Protein AF-A0A7V2ADG5-F1 (afdb_monomer)

pLDDT: mean 90.93, std 15.46, range [40.22, 98.81]

Structure (mmCIF, N/CA/C/O backbone):
data_AF-A0A7V2ADG5-F1
#
_entry.id   AF-A0A7V2ADG5-F1
#
loop_
_atom_site.group_PDB
_atom_site.id
_atom_site.type_symbol
_atom_site.label_atom_id
_atom_site.label_alt_id
_atom_site.label_comp_id
_atom_site.label_asym_id
_atom_site.label_entity_id
_atom_site.label_seq_id
_atom_site.pdbx_PDB_ins_code
_atom_site.Cartn_x
_atom_site.Cartn_y
_atom_site.Cartn_z
_atom_site.occupancy
_atom_site.B_iso_or_equiv
_atom_site.auth_seq_id
_atom_site.auth_comp_id
_atom_site.auth_asym_id
_atom_site.auth_atom_id
_atom_site.pdbx_PDB_model_num
ATOM 1 N N . MET A 1 1 ? 3.105 -51.082 -7.465 1.00 40.28 1 MET A N 1
ATOM 2 C CA . MET A 1 1 ? 2.952 -50.748 -6.035 1.00 40.28 1 MET A CA 1
ATOM 3 C C . MET A 1 1 ? 3.926 -49.616 -5.752 1.00 40.28 1 MET A C 1
ATOM 5 O O . MET A 1 1 ? 5.031 -49.842 -5.287 1.00 40.28 1 MET A O 1
ATOM 9 N N . THR A 1 2 ? 3.572 -48.425 -6.222 1.00 40.22 2 THR A N 1
ATOM 10 C CA . THR A 1 2 ? 4.350 -47.193 -6.069 1.00 40.22 2 THR A CA 1
ATOM 11 C C . THR A 1 2 ? 3.658 -46.391 -4.987 1.00 40.22 2 THR A C 1
ATOM 13 O O . THR A 1 2 ? 2.487 -46.053 -5.139 1.00 40.22 2 THR A O 1
ATOM 1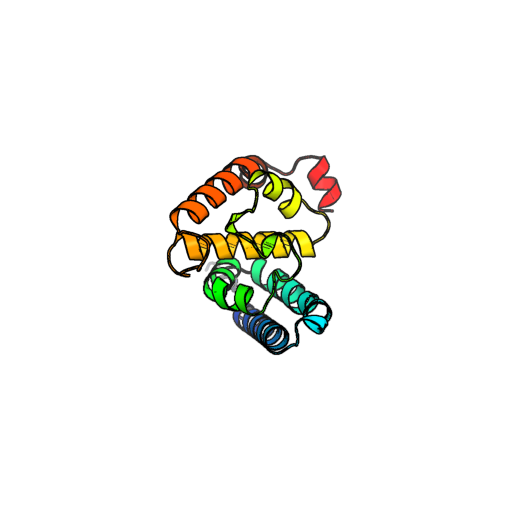6 N N . SER A 1 3 ? 4.355 -46.209 -3.871 1.00 41.81 3 SER A N 1
ATOM 17 C CA . SER A 1 3 ? 3.872 -45.497 -2.699 1.00 41.81 3 SER A CA 1
ATOM 18 C C . SER A 1 3 ? 3.475 -44.069 -3.058 1.00 41.81 3 SER A C 1
ATOM 20 O O . SER A 1 3 ? 4.309 -43.291 -3.515 1.00 41.81 3 SER A O 1
ATOM 22 N N . GLU A 1 4 ? 2.211 -43.740 -2.811 1.00 45.31 4 GLU A N 1
ATOM 23 C CA . GLU A 1 4 ? 1.749 -42.371 -2.613 1.00 45.31 4 GLU A CA 1
ATOM 24 C C . GLU A 1 4 ? 2.429 -41.849 -1.341 1.00 45.31 4 GLU A C 1
ATOM 26 O O . GLU A 1 4 ? 2.137 -42.290 -0.227 1.00 45.31 4 GLU A O 1
ATOM 31 N N . ALA A 1 5 ? 3.422 -40.977 -1.512 1.00 45.72 5 ALA A N 1
ATOM 32 C CA . ALA A 1 5 ? 3.971 -40.197 -0.416 1.00 45.72 5 ALA A CA 1
ATOM 33 C C . ALA A 1 5 ? 2.960 -39.088 -0.111 1.00 45.72 5 ALA A C 1
ATOM 35 O O . ALA A 1 5 ? 2.640 -38.285 -0.982 1.00 45.72 5 ALA A O 1
ATOM 36 N N . GLY A 1 6 ? 2.412 -39.118 1.102 1.00 41.88 6 GLY A N 1
ATOM 37 C CA . GLY A 1 6 ? 1.307 -38.267 1.511 1.00 41.88 6 GLY A CA 1
ATOM 38 C C . GLY A 1 6 ? 1.671 -36.786 1.547 1.00 41.88 6 GLY A C 1
ATOM 39 O O . GLY A 1 6 ? 2.621 -36.380 2.217 1.00 41.88 6 GLY A O 1
ATOM 40 N N . GLU A 1 7 ? 0.844 -35.987 0.885 1.00 41.53 7 GLU A N 1
ATOM 41 C CA . GLU A 1 7 ? 0.681 -34.570 1.180 1.00 41.53 7 GLU A CA 1
ATOM 42 C C . GLU A 1 7 ? 0.036 -34.433 2.563 1.00 41.53 7 GLU A C 1
ATOM 44 O O . GLU A 1 7 ? -1.075 -34.903 2.819 1.00 41.53 7 GLU A O 1
ATOM 49 N N . GLN A 1 8 ? 0.784 -33.851 3.498 1.00 48.00 8 GLN A N 1
ATOM 50 C CA . GLN A 1 8 ? 0.283 -33.548 4.832 1.00 48.00 8 GLN A CA 1
ATOM 51 C C . GLN A 1 8 ? -0.703 -32.370 4.760 1.00 48.00 8 GLN A C 1
ATOM 53 O O . GLN A 1 8 ? -0.396 -31.377 4.102 1.00 48.00 8 GLN A O 1
ATOM 58 N N . PRO A 1 9 ? -1.847 -32.411 5.469 1.00 42.72 9 PRO A N 1
ATOM 59 C CA . PRO A 1 9 ? -2.792 -31.305 5.506 1.00 42.72 9 PRO A CA 1
ATOM 60 C C . PRO A 1 9 ? -2.287 -30.242 6.492 1.00 42.72 9 PRO A C 1
ATOM 62 O O . PRO A 1 9 ? -2.735 -30.163 7.636 1.00 42.72 9 PRO A O 1
ATOM 65 N N . GLY A 1 10 ? -1.317 -29.434 6.067 1.00 47.56 10 GLY A N 1
ATOM 66 C CA . GLY A 1 10 ? -1.082 -28.128 6.675 1.00 47.56 10 GLY A CA 1
ATOM 67 C C . GLY A 1 10 ? -2.236 -27.225 6.258 1.00 47.56 10 GLY A C 1
ATOM 68 O O . GLY A 1 10 ? -2.282 -26.805 5.108 1.00 47.56 10 GLY A O 1
ATOM 69 N N . GLY A 1 11 ? -3.217 -27.021 7.143 1.00 60.66 11 GLY A N 1
ATOM 70 C CA . GLY A 1 11 ? -4.396 -26.205 6.845 1.00 60.66 11 GLY A CA 1
ATOM 71 C C . GLY A 1 11 ? -3.995 -24.818 6.347 1.00 60.66 11 GLY A C 1
ATOM 72 O O . GLY A 1 11 ? -3.059 -24.228 6.883 1.00 60.66 11 GLY A O 1
ATOM 73 N N . ASP A 1 12 ? -4.688 -24.336 5.317 1.00 82.62 12 ASP A N 1
ATOM 74 C CA . ASP A 1 12 ? -4.490 -23.005 4.746 1.00 82.62 12 ASP A CA 1
ATOM 75 C C . ASP A 1 12 ? -4.483 -21.953 5.870 1.00 82.62 12 ASP A C 1
ATOM 77 O O . ASP A 1 12 ? -5.490 -21.759 6.553 1.00 82.62 12 ASP A O 1
ATOM 81 N N . ILE A 1 13 ? -3.320 -21.339 6.122 1.00 94.94 13 ILE A N 1
ATOM 82 C CA . ILE A 1 13 ? -3.129 -20.360 7.205 1.00 94.94 13 ILE A CA 1
ATOM 83 C C . ILE A 1 13 ? -3.548 -18.950 6.786 1.00 94.94 13 ILE A C 1
ATOM 85 O O . ILE A 1 13 ? -3.649 -18.059 7.634 1.00 94.94 13 ILE A O 1
ATOM 89 N N . LEU A 1 14 ? -3.767 -18.726 5.486 1.00 96.19 14 LEU A N 1
ATOM 90 C CA . LEU A 1 14 ? -4.113 -17.420 4.947 1.00 96.19 14 LEU A CA 1
ATOM 91 C C . LEU A 1 14 ? -5.412 -16.860 5.557 1.00 96.19 14 LEU A C 1
ATOM 93 O O . LEU A 1 14 ? -5.384 -15.694 5.950 1.00 96.19 14 LEU A O 1
ATOM 97 N N . PRO A 1 15 ? -6.511 -17.626 5.730 1.00 97.69 15 PRO A N 1
ATOM 98 C CA . PRO A 1 15 ? -7.729 -17.130 6.372 1.00 97.69 15 PRO A CA 1
ATOM 99 C C . PRO A 1 15 ? -7.489 -16.547 7.772 1.00 97.69 15 PRO A C 1
ATOM 101 O O . PRO A 1 15 ? -7.952 -15.447 8.071 1.00 97.69 15 PRO A O 1
ATOM 104 N N . ASP A 1 16 ? -6.703 -17.230 8.607 1.00 97.75 16 ASP A N 1
ATOM 105 C CA . ASP A 1 16 ? -6.382 -16.766 9.962 1.00 97.75 16 ASP A CA 1
ATOM 106 C C . ASP A 1 16 ? -5.499 -15.508 9.947 1.00 97.75 16 ASP A C 1
ATOM 108 O O . ASP A 1 16 ? -5.645 -14.615 10.789 1.00 97.75 16 ASP A O 1
ATOM 112 N N . LEU A 1 17 ? -4.561 -15.420 8.999 1.00 98.38 17 LEU A N 1
ATOM 113 C CA . LEU A 1 17 ? -3.728 -14.231 8.813 1.00 98.38 17 LEU A CA 1
ATOM 114 C C . LEU A 1 17 ? -4.550 -13.038 8.318 1.00 98.38 17 LEU A C 1
ATOM 116 O O . LEU A 1 17 ? -4.359 -11.931 8.826 1.00 98.38 17 LEU A O 1
ATOM 120 N N . LEU A 1 18 ? -5.485 -13.266 7.393 1.00 98.62 18 LEU A N 1
ATOM 121 C CA . LEU A 1 18 ? -6.402 -12.244 6.893 1.00 98.62 18 LEU A CA 1
ATOM 122 C C . LEU A 1 18 ? -7.321 -11.732 7.995 1.00 98.62 18 LEU A C 1
ATOM 124 O O . LEU A 1 18 ? -7.451 -10.522 8.134 1.00 98.62 18 LEU A O 1
ATOM 128 N N . GLN A 1 19 ? -7.862 -12.609 8.845 1.00 98.50 19 GLN A N 1
ATOM 129 C CA . GLN A 1 19 ? -8.670 -12.167 9.982 1.00 98.50 19 GLN A CA 1
ATOM 130 C C . GLN A 1 19 ? -7.877 -11.228 10.903 1.00 98.50 19 GLN A C 1
ATOM 132 O O . GLN A 1 19 ? -8.368 -10.179 11.309 1.00 98.50 19 GLN A O 1
ATOM 137 N N . ARG A 1 20 ? -6.615 -11.561 11.203 1.00 98.44 20 ARG A N 1
ATOM 138 C CA . ARG A 1 20 ? -5.753 -10.708 12.041 1.00 98.44 20 ARG A CA 1
ATOM 139 C C . ARG A 1 20 ? -5.412 -9.373 11.381 1.00 98.44 20 ARG A C 1
ATOM 141 O O . ARG A 1 20 ? -5.236 -8.386 12.099 1.00 98.44 20 ARG A O 1
ATOM 148 N N . PHE A 1 21 ? -5.262 -9.363 10.059 1.00 98.75 21 PHE A N 1
ATOM 149 C CA . PHE A 1 21 ? -5.043 -8.152 9.273 1.00 98.75 21 PHE A CA 1
ATOM 150 C C . PHE A 1 21 ? -6.286 -7.257 9.281 1.00 98.75 21 PHE A C 1
ATOM 152 O O . PHE A 1 21 ? -6.180 -6.076 9.606 1.00 98.75 21 PHE A O 1
ATOM 159 N N . ASP A 1 22 ? -7.463 -7.837 9.048 1.00 98.75 22 ASP A N 1
ATOM 160 C CA . ASP A 1 22 ? -8.747 -7.135 9.071 1.00 98.75 22 ASP A CA 1
ATOM 161 C C . ASP A 1 22 ? -9.029 -6.537 10.463 1.00 98.75 22 ASP A C 1
ATOM 163 O O . ASP A 1 22 ? -9.394 -5.365 10.575 1.00 98.75 22 ASP A O 1
ATOM 167 N N . ASP A 1 23 ? -8.739 -7.275 11.540 1.00 98.62 23 ASP A N 1
ATOM 168 C CA . ASP A 1 23 ? -8.833 -6.767 12.916 1.00 98.62 23 ASP A CA 1
ATOM 169 C C . ASP A 1 23 ? -7.875 -5.588 13.173 1.00 98.62 23 ASP A C 1
ATOM 171 O O . ASP A 1 23 ? -8.199 -4.648 13.907 1.00 98.62 23 ASP A O 1
ATOM 175 N N . ALA A 1 24 ? -6.662 -5.639 12.609 1.00 98.50 24 ALA A N 1
ATOM 176 C CA . ALA A 1 24 ? -5.678 -4.570 12.746 1.00 98.50 24 ALA A CA 1
ATOM 177 C C . ALA A 1 24 ? -6.106 -3.311 11.978 1.00 98.50 24 ALA A C 1
ATOM 179 O O . ALA A 1 24 ? -5.995 -2.211 12.524 1.00 98.50 24 ALA A O 1
ATOM 180 N N . LEU A 1 25 ? -6.636 -3.473 10.760 1.00 98.50 25 LEU A N 1
ATOM 181 C CA . LEU A 1 25 ? -7.201 -2.381 9.966 1.00 98.50 25 LEU A CA 1
ATOM 182 C C . LEU A 1 25 ? -8.386 -1.731 10.678 1.00 98.50 25 LEU A C 1
ATOM 184 O O . LEU A 1 25 ? -8.396 -0.514 10.837 1.00 98.50 25 LEU A O 1
ATOM 188 N N . ALA A 1 26 ? -9.329 -2.523 11.193 1.00 98.50 26 ALA A N 1
ATOM 189 C CA . ALA A 1 26 ? -10.469 -2.005 11.948 1.00 98.50 26 ALA A CA 1
ATOM 190 C C . ALA A 1 26 ? -10.025 -1.216 13.194 1.00 98.50 26 ALA A C 1
ATOM 192 O O . ALA A 1 26 ? -10.581 -0.166 13.518 1.00 98.50 26 ALA A O 1
ATOM 193 N N . ALA A 1 27 ? -8.982 -1.687 13.886 1.00 98.25 27 ALA A N 1
ATOM 194 C CA . ALA A 1 27 ? -8.425 -0.988 15.039 1.00 98.25 27 ALA A CA 1
ATOM 195 C C . ALA A 1 27 ? -7.690 0.314 14.674 1.00 98.25 27 ALA A C 1
ATOM 197 O O . ALA A 1 27 ? -7.624 1.204 15.527 1.00 98.25 27 ALA A O 1
ATOM 198 N N . LEU A 1 28 ? -7.106 0.411 13.473 1.00 98.56 28 LEU A N 1
ATOM 199 C CA . LEU A 1 28 ? -6.493 1.632 12.940 1.00 98.56 28 LEU A CA 1
ATOM 200 C C . LEU A 1 28 ? -7.566 2.637 12.503 1.00 98.56 28 LEU A C 1
ATOM 202 O O . LEU A 1 28 ? -7.477 3.810 12.859 1.00 98.56 28 LEU A O 1
ATOM 206 N N . ASP A 1 29 ? -8.589 2.167 11.791 1.00 98.31 29 ASP A N 1
ATOM 207 C CA . ASP A 1 29 ? -9.695 2.978 11.280 1.00 98.31 29 ASP A CA 1
ATOM 208 C C . ASP A 1 29 ? -10.466 3.668 12.412 1.00 98.31 29 ASP A C 1
ATOM 210 O O . ASP A 1 29 ? -10.643 4.885 12.406 1.00 98.31 29 ASP A O 1
ATOM 214 N N . ALA A 1 30 ? -10.803 2.913 13.464 1.00 97.88 3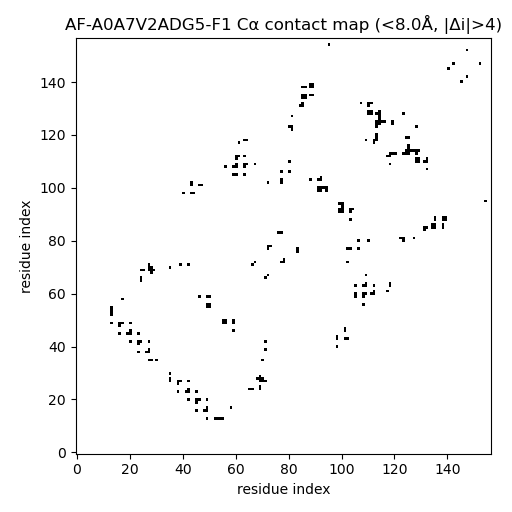0 ALA A N 1
ATOM 215 C CA . ALA A 1 30 ? -11.514 3.424 14.636 1.00 97.88 30 ALA A CA 1
ATOM 216 C C . ALA A 1 30 ? -10.680 4.372 15.524 1.00 97.88 30 ALA A C 1
ATOM 218 O O . ALA A 1 30 ? -11.194 4.928 16.499 1.00 97.88 30 ALA A O 1
ATOM 219 N N . ALA A 1 31 ? -9.383 4.526 15.254 1.00 97.38 31 ALA A N 1
ATOM 220 C CA . ALA A 1 31 ? -8.495 5.334 16.072 1.00 97.38 31 ALA A CA 1
ATOM 221 C C . ALA A 1 31 ? -8.496 6.808 15.630 1.00 97.38 31 ALA A C 1
ATOM 223 O O . ALA A 1 31 ? -8.412 7.093 14.434 1.00 97.38 31 ALA A O 1
ATOM 224 N N . PRO A 1 32 ? -8.488 7.770 16.573 1.00 96.25 32 PRO A N 1
ATOM 225 C CA . PRO A 1 32 ? -8.218 9.167 16.245 1.00 96.25 32 PRO A CA 1
ATOM 226 C C . PRO A 1 32 ? -6.877 9.322 15.521 1.00 96.25 32 PRO A C 1
ATOM 228 O O . PRO A 1 32 ? -5.914 8.640 15.885 1.00 96.25 32 PRO A O 1
ATOM 231 N N . GLU A 1 33 ? -6.786 10.255 14.567 1.00 93.88 33 GLU A N 1
ATOM 232 C CA . GLU A 1 33 ? -5.600 10.456 13.713 1.00 93.88 33 GLU A CA 1
ATOM 233 C C . GLU A 1 33 ? -4.288 10.537 14.505 1.00 93.88 33 GLU A C 1
ATOM 235 O O . GLU A 1 33 ? -3.337 9.822 14.197 1.00 93.88 33 GLU A O 1
ATOM 240 N N . PHE A 1 34 ? -4.257 11.305 15.600 1.00 93.12 34 PHE A N 1
ATOM 241 C CA . PHE A 1 34 ? -3.066 11.460 16.450 1.00 93.12 34 PHE A CA 1
ATOM 242 C C . PHE A 1 34 ? -2.576 10.150 17.096 1.00 93.12 34 PHE A C 1
ATOM 244 O O . PHE A 1 34 ? -1.452 10.081 17.585 1.00 93.12 34 PHE A O 1
ATOM 251 N N . SER A 1 35 ? -3.415 9.112 17.130 1.00 94.31 35 SER A N 1
ATOM 252 C CA . SER A 1 35 ? -3.100 7.798 17.699 1.00 94.31 35 SER A CA 1
ATOM 253 C C . SER A 1 35 ? -2.884 6.706 16.646 1.00 94.31 35 SER A C 1
ATOM 255 O O . SER A 1 35 ? -2.441 5.610 16.999 1.00 94.31 35 SER A O 1
ATOM 257 N N . LYS A 1 36 ? -3.150 6.991 15.362 1.00 94.81 36 LYS A N 1
ATOM 258 C CA . LYS A 1 36 ? -2.945 6.049 14.251 1.00 94.81 36 LYS A CA 1
ATOM 259 C C . LYS A 1 36 ? -1.487 5.588 14.106 1.00 94.81 36 LYS A C 1
ATOM 261 O O . LYS A 1 36 ? -1.298 4.379 13.959 1.00 94.81 36 LYS A O 1
ATOM 266 N N . PRO A 1 37 ? -0.449 6.441 14.271 1.00 93.31 37 PRO A N 1
ATOM 267 C CA . PRO A 1 37 ? 0.944 5.988 14.183 1.00 93.31 37 PRO A CA 1
ATOM 268 C C . PRO A 1 37 ? 1.285 4.840 15.146 1.00 93.31 37 PRO A C 1
ATOM 270 O O . PRO A 1 37 ? 1.994 3.907 14.781 1.00 93.31 37 PRO A O 1
ATOM 273 N N . ALA A 1 38 ? 0.714 4.844 16.357 1.00 92.75 38 ALA A N 1
ATOM 274 C CA . ALA A 1 38 ? 0.930 3.783 17.344 1.00 92.75 38 ALA A CA 1
ATOM 275 C C . ALA A 1 38 ? 0.281 2.438 16.960 1.00 92.75 38 ALA A C 1
ATOM 277 O O . ALA A 1 38 ? 0.620 1.403 17.531 1.00 92.75 38 ALA A O 1
ATOM 278 N N . ARG A 1 39 ? -0.667 2.441 16.017 1.00 95.69 39 ARG A N 1
ATOM 279 C CA . ARG A 1 39 ? -1.421 1.258 15.570 1.00 95.69 39 ARG A CA 1
ATOM 280 C C . ARG A 1 39 ? -0.984 0.769 14.195 1.00 95.69 39 ARG A C 1
ATOM 282 O O . ARG A 1 39 ? -1.119 -0.422 13.923 1.00 95.69 39 ARG A O 1
ATOM 289 N N . LEU A 1 40 ? -0.414 1.656 13.378 1.00 97.25 40 LEU A N 1
ATOM 290 C CA . LEU A 1 40 ? 0.051 1.365 12.024 1.00 97.25 40 LEU A CA 1
ATOM 291 C C . LEU A 1 40 ? 1.006 0.169 11.988 1.00 97.25 40 LEU A C 1
ATOM 293 O O . LEU A 1 40 ? 0.834 -0.724 11.165 1.00 97.25 40 LEU A O 1
ATOM 297 N N . ARG A 1 41 ? 1.940 0.077 12.943 1.00 95.75 41 ARG A N 1
ATOM 298 C CA . ARG A 1 41 ? 2.899 -1.036 13.008 1.00 95.75 41 ARG A CA 1
ATOM 299 C C . ARG A 1 41 ? 2.225 -2.412 13.004 1.00 95.75 41 ARG A C 1
ATOM 301 O O . ARG A 1 41 ? 2.681 -3.318 12.320 1.00 95.75 41 ARG A O 1
ATOM 308 N N . ARG A 1 42 ? 1.093 -2.566 13.702 1.00 97.44 42 ARG A N 1
ATOM 309 C CA . ARG A 1 42 ? 0.343 -3.832 13.722 1.00 97.44 42 ARG A CA 1
ATOM 310 C C . ARG A 1 42 ? -0.269 -4.159 12.354 1.00 97.44 42 ARG A C 1
ATOM 312 O O . ARG A 1 42 ? -0.340 -5.335 11.995 1.00 97.44 42 ARG A O 1
ATOM 319 N N . VAL A 1 43 ? -0.710 -3.148 11.606 1.00 98.56 43 VAL A N 1
ATOM 320 C CA . VAL A 1 43 ? -1.204 -3.311 10.229 1.00 98.56 43 VAL A CA 1
ATOM 321 C C . VAL A 1 43 ? -0.064 -3.758 9.317 1.00 98.56 43 VAL A C 1
ATOM 323 O O . VAL A 1 43 ? -0.222 -4.749 8.614 1.00 98.56 43 VAL A O 1
ATOM 326 N N . LEU A 1 44 ? 1.107 -3.118 9.393 1.00 98.44 44 LEU A N 1
ATOM 327 C CA . LEU A 1 44 ? 2.268 -3.488 8.573 1.00 98.44 44 LEU A CA 1
ATOM 328 C C . LEU A 1 44 ? 2.787 -4.897 8.902 1.00 98.44 44 LEU A C 1
ATOM 330 O O . LEU A 1 44 ? 2.995 -5.706 7.999 1.00 98.44 44 LEU A O 1
ATOM 334 N N . ASP A 1 45 ? 2.897 -5.245 10.187 1.00 98.31 45 ASP A N 1
ATOM 335 C CA . ASP A 1 45 ? 3.326 -6.578 10.630 1.00 98.31 45 ASP A CA 1
ATOM 336 C C . ASP A 1 45 ? 2.378 -7.690 10.147 1.00 98.31 45 ASP A C 1
ATOM 338 O O . ASP A 1 45 ? 2.818 -8.784 9.777 1.00 98.31 45 ASP A O 1
ATOM 342 N N . SER A 1 46 ? 1.065 -7.437 10.167 1.00 98.38 46 SER A N 1
ATOM 343 C CA . SER A 1 46 ? 0.066 -8.401 9.691 1.00 98.38 46 SER A CA 1
ATOM 344 C C . SER A 1 46 ? 0.023 -8.471 8.163 1.00 98.38 46 SER A C 1
ATOM 346 O O . SER A 1 46 ? 0.047 -9.579 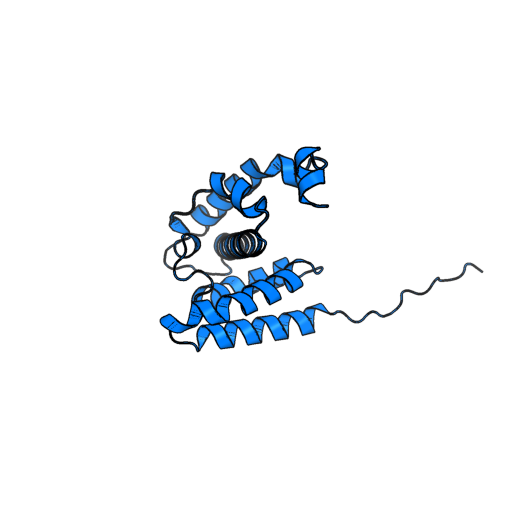7.625 1.00 98.38 46 SER A O 1
ATOM 348 N N . ALA A 1 47 ? 0.085 -7.331 7.468 1.00 98.69 47 ALA A N 1
ATOM 349 C CA . ALA A 1 47 ? 0.199 -7.261 6.012 1.00 98.69 47 ALA A CA 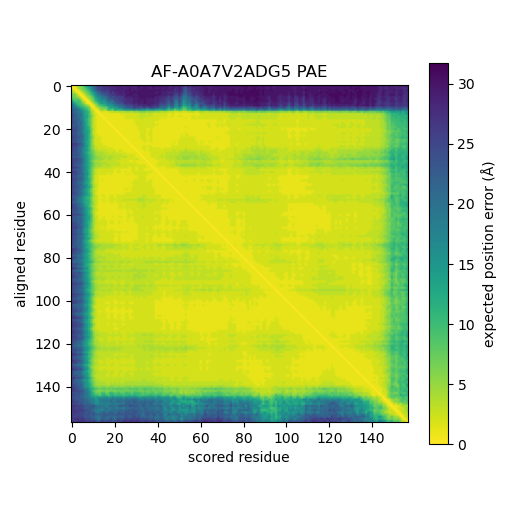1
ATOM 350 C C . ALA A 1 47 ? 1.418 -8.035 5.500 1.00 98.69 47 ALA A C 1
ATOM 352 O O . ALA A 1 47 ? 1.288 -8.850 4.592 1.00 98.69 47 ALA A O 1
ATOM 353 N N . LYS A 1 48 ? 2.586 -7.862 6.131 1.00 98.25 48 LYS A N 1
ATOM 354 C CA . LYS A 1 48 ? 3.819 -8.586 5.789 1.00 98.25 48 LYS A CA 1
ATOM 355 C C . LYS A 1 48 ? 3.617 -10.098 5.778 1.00 98.25 48 LYS A C 1
ATOM 357 O O . LYS A 1 48 ? 4.084 -10.781 4.874 1.00 98.25 48 LYS A O 1
ATOM 362 N N . ARG A 1 49 ? 2.918 -10.636 6.781 1.00 98.06 49 ARG A N 1
ATOM 363 C CA . ARG A 1 49 ? 2.654 -12.080 6.880 1.00 98.06 49 ARG A CA 1
ATOM 364 C C . ARG A 1 49 ? 1.694 -12.563 5.802 1.00 98.06 49 ARG A C 1
ATOM 366 O O . ARG A 1 49 ? 1.909 -13.651 5.279 1.00 98.06 49 ARG A O 1
ATOM 373 N N . VAL A 1 50 ? 0.673 -11.763 5.486 1.00 98.56 50 VAL A N 1
ATOM 374 C CA . VAL A 1 50 ? -0.278 -12.048 4.404 1.00 98.56 50 VAL A CA 1
ATOM 375 C C . VAL A 1 50 ? 0.439 -12.041 3.055 1.00 98.56 50 VAL A C 1
ATOM 377 O O . VAL A 1 50 ? 0.321 -13.010 2.322 1.00 98.56 50 VAL A O 1
ATOM 380 N N . LEU A 1 51 ? 1.238 -11.011 2.757 1.00 98.19 51 LEU A N 1
ATOM 381 C CA . LEU A 1 51 ? 1.965 -10.861 1.488 1.00 98.19 51 LEU A CA 1
ATOM 382 C C . LEU A 1 51 ? 2.903 -12.036 1.168 1.00 98.19 51 LEU A C 1
ATOM 384 O O . LEU A 1 51 ? 3.170 -12.291 -0.001 1.00 98.19 51 LEU A O 1
ATOM 388 N N . LEU A 1 52 ? 3.389 -12.748 2.189 1.00 96.31 52 LEU A N 1
ATOM 389 C CA . LEU A 1 52 ? 4.267 -13.914 2.044 1.00 96.31 52 LEU A CA 1
ATOM 390 C C . LEU A 1 52 ? 3.527 -15.236 1.785 1.00 96.31 52 LEU A C 1
ATOM 392 O O . LEU A 1 52 ? 4.185 -16.260 1.623 1.00 96.31 52 LEU A O 1
ATOM 396 N N . GLN A 1 53 ? 2.192 -15.246 1.796 1.00 97.25 53 GLN A N 1
ATOM 397 C CA . GLN A 1 53 ? 1.406 -16.441 1.492 1.00 97.25 53 GLN A CA 1
ATOM 398 C C . GLN A 1 53 ? 0.997 -16.489 0.022 1.00 97.25 53 GLN A C 1
ATOM 400 O O . GLN A 1 53 ? 0.747 -15.454 -0.605 1.00 97.25 53 GLN A O 1
ATOM 405 N N . ASP A 1 54 ? 0.804 -17.704 -0.485 1.00 95.12 54 ASP A N 1
ATOM 406 C CA . ASP A 1 54 ? 0.120 -17.922 -1.755 1.00 95.12 54 ASP A CA 1
ATOM 407 C C . ASP A 1 54 ? -1.283 -17.297 -1.705 1.00 95.12 54 ASP A C 1
ATOM 409 O O . ASP A 1 54 ? -2.036 -17.495 -0.756 1.00 95.12 54 ASP A O 1
ATOM 413 N N . GLY A 1 55 ? -1.626 -16.479 -2.704 1.00 96.81 55 GLY A N 1
ATOM 414 C CA . GLY A 1 55 ? -2.891 -15.730 -2.742 1.00 96.81 55 GLY A CA 1
ATOM 415 C C . GLY A 1 55 ? -2.941 -14.476 -1.854 1.00 96.81 55 GLY A C 1
ATOM 416 O O . GLY A 1 55 ? -3.860 -13.667 -1.995 1.00 96.81 55 GLY A O 1
ATOM 417 N N . GLY A 1 56 ? -1.937 -14.251 -1.005 1.00 98.25 56 GLY A N 1
ATOM 418 C CA . GLY A 1 56 ? -1.836 -13.096 -0.114 1.00 98.25 56 GLY A CA 1
ATOM 419 C C . GLY A 1 56 ? -1.913 -11.736 -0.816 1.00 98.25 56 GLY A C 1
ATOM 420 O O . GLY A 1 56 ? -2.772 -10.929 -0.456 1.00 98.25 56 GLY A O 1
ATOM 421 N N . PRO A 1 57 ? -1.086 -11.466 -1.846 1.00 98.38 57 PRO A N 1
ATOM 422 C CA . PRO A 1 57 ? -1.137 -10.204 -2.586 1.00 98.38 57 PRO A CA 1
ATOM 423 C C . PRO A 1 57 ? -2.512 -9.899 -3.197 1.00 98.38 57 PRO A C 1
ATOM 425 O O . PRO A 1 57 ? -2.995 -8.777 -3.076 1.00 98.38 57 PRO A O 1
ATOM 428 N N . ALA A 1 58 ? -3.187 -10.899 -3.776 1.00 98.50 58 ALA A N 1
ATOM 429 C CA . ALA A 1 58 ? -4.539 -10.732 -4.320 1.00 98.50 58 ALA A CA 1
ATOM 430 C C . ALA A 1 58 ? -5.574 -10.450 -3.214 1.00 98.50 58 ALA A C 1
ATOM 432 O O . ALA A 1 58 ? -6.477 -9.633 -3.382 1.00 98.50 58 ALA A O 1
ATOM 433 N N . ALA A 1 59 ? -5.427 -11.084 -2.046 1.00 98.56 59 ALA A N 1
ATOM 434 C CA . ALA A 1 59 ? -6.295 -10.824 -0.902 1.00 98.56 59 ALA A CA 1
ATOM 435 C C . ALA A 1 59 ? -6.106 -9.413 -0.310 1.00 98.56 59 ALA A C 1
ATOM 437 O O . ALA A 1 59 ? -7.069 -8.842 0.209 1.00 98.56 59 ALA A O 1
ATOM 438 N N . ILE A 1 60 ? -4.892 -8.855 -0.389 1.00 98.69 60 ILE A N 1
ATOM 439 C CA . ILE A 1 60 ? -4.582 -7.465 -0.023 1.00 98.69 60 ILE A CA 1
ATOM 440 C C . ILE A 1 60 ? -5.132 -6.482 -1.063 1.00 98.69 60 ILE A C 1
ATOM 442 O O . ILE A 1 60 ? -5.763 -5.501 -0.680 1.00 98.69 60 ILE A O 1
ATOM 446 N N . GLU A 1 61 ? -4.954 -6.750 -2.360 1.00 98.75 61 GLU A N 1
ATOM 447 C CA . GLU A 1 61 ? -5.526 -5.947 -3.454 1.00 98.75 61 GLU A CA 1
ATOM 448 C C . GLU A 1 61 ? -7.043 -5.777 -3.289 1.00 98.75 61 GLU A C 1
ATOM 450 O O . GLU A 1 61 ? -7.552 -4.657 -3.316 1.00 98.75 61 GLU A O 1
ATOM 455 N N . ALA A 1 62 ? -7.763 -6.869 -3.010 1.00 98.62 62 ALA A N 1
ATOM 456 C CA . ALA A 1 62 ? -9.208 -6.848 -2.773 1.00 98.62 62 ALA A CA 1
ATOM 457 C C . ALA A 1 62 ? -9.629 -5.984 -1.562 1.00 98.62 62 ALA A C 1
ATOM 459 O O . ALA A 1 62 ? -10.808 -5.677 -1.391 1.00 98.62 62 ALA A O 1
ATOM 460 N N . ARG A 1 63 ? -8.673 -5.593 -0.711 1.00 98.62 63 ARG A N 1
ATOM 461 C CA . ARG A 1 63 ? -8.849 -4.730 0.465 1.00 98.62 63 ARG A CA 1
ATOM 462 C C . ARG A 1 63 ? -8.265 -3.328 0.265 1.00 98.62 63 ARG A C 1
ATOM 464 O O . ARG A 1 63 ? -8.168 -2.586 1.239 1.00 98.62 63 ARG A O 1
ATOM 471 N N . ALA A 1 64 ? -7.911 -2.939 -0.962 1.00 98.62 64 ALA A N 1
ATOM 472 C CA . ALA A 1 64 ? -7.275 -1.655 -1.265 1.00 98.62 64 ALA A CA 1
ATOM 473 C C . ALA A 1 64 ? -7.995 -0.452 -0.635 1.00 98.62 64 ALA A C 1
ATOM 475 O O . ALA A 1 64 ? -7.360 0.365 0.032 1.00 98.62 64 ALA A O 1
ATOM 476 N N . GLN A 1 65 ? -9.321 -0.371 -0.792 1.00 98.50 65 GLN A N 1
ATOM 477 C CA . GLN A 1 65 ? -10.104 0.728 -0.231 1.00 98.50 65 GLN A CA 1
ATOM 478 C C . GLN A 1 65 ? -10.080 0.737 1.313 1.00 98.50 65 GLN A C 1
ATOM 480 O O . GLN A 1 65 ? -9.666 1.755 1.861 1.00 98.50 65 GLN A O 1
ATOM 485 N N . PRO A 1 66 ? -10.435 -0.351 2.036 1.00 98.56 66 PRO A N 1
ATOM 486 C CA . PRO A 1 66 ? -10.292 -0.408 3.494 1.00 98.56 66 PRO A CA 1
ATOM 487 C C . PRO A 1 66 ? -8.891 -0.063 4.013 1.00 98.56 66 PRO A C 1
ATOM 489 O O . PRO A 1 66 ? -8.768 0.626 5.024 1.00 98.56 66 PRO A O 1
ATOM 492 N N . ILE A 1 67 ? -7.839 -0.521 3.328 1.00 98.69 67 ILE A N 1
ATOM 493 C CA . ILE A 1 67 ? -6.446 -0.218 3.683 1.00 98.69 67 ILE A CA 1
ATOM 494 C C . ILE A 1 67 ? -6.204 1.291 3.642 1.00 98.69 67 ILE A C 1
ATOM 496 O O . ILE A 1 67 ? -5.664 1.858 4.595 1.00 98.69 67 ILE A O 1
ATOM 500 N N . GLU A 1 68 ? -6.611 1.948 2.559 1.00 98.31 68 GLU A N 1
ATOM 501 C CA . GLU A 1 68 ? -6.440 3.387 2.405 1.00 98.31 68 GLU A CA 1
ATOM 502 C C . GLU A 1 68 ? -7.296 4.180 3.393 1.00 98.31 68 GLU A C 1
ATOM 504 O O . GLU A 1 68 ? -6.766 5.024 4.118 1.00 98.31 68 GLU A O 1
ATOM 509 N N . THR A 1 69 ? -8.597 3.886 3.481 1.00 97.62 69 THR A N 1
ATOM 510 C CA . THR A 1 69 ? -9.529 4.662 4.312 1.00 97.62 69 THR A CA 1
ATOM 511 C C . THR A 1 69 ? -9.247 4.515 5.804 1.00 97.62 69 THR A C 1
ATOM 513 O O . THR A 1 69 ? -9.438 5.474 6.551 1.00 97.62 69 THR A O 1
ATOM 516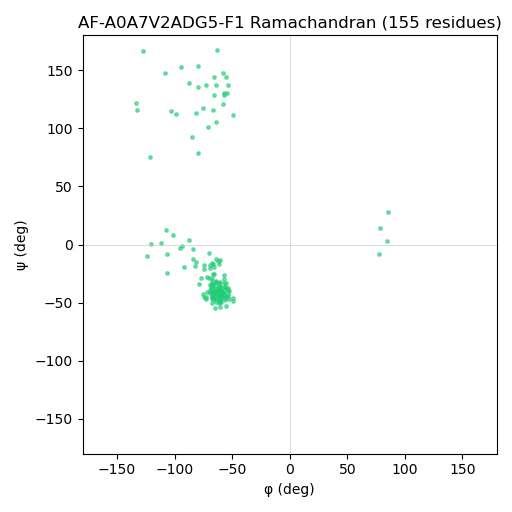 N N . ALA A 1 70 ? -8.688 3.376 6.236 1.00 98.00 70 ALA A N 1
ATOM 517 C CA . ALA A 1 70 ? -8.205 3.201 7.605 1.00 98.00 70 ALA A CA 1
ATOM 518 C C . ALA A 1 70 ? -7.067 4.174 7.966 1.00 98.00 70 ALA A C 1
ATOM 520 O O . ALA A 1 70 ? -6.765 4.365 9.145 1.00 98.00 70 ALA A O 1
ATOM 521 N N . GLY A 1 71 ? -6.452 4.844 6.987 1.00 97.88 71 GLY A N 1
ATOM 522 C CA . GLY A 1 71 ? -5.346 5.774 7.189 1.00 97.88 71 GLY A CA 1
ATOM 523 C C . GLY A 1 7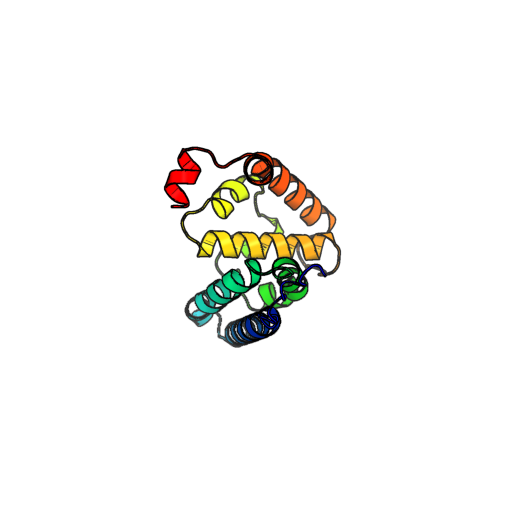1 ? -3.987 5.086 7.237 1.00 97.88 71 GLY A C 1
ATOM 524 O O . GLY A 1 71 ? -3.083 5.598 7.892 1.00 97.88 71 GLY A O 1
ATOM 525 N N . THR A 1 72 ? -3.828 3.941 6.562 1.00 98.38 72 THR A N 1
ATOM 526 C CA . THR A 1 72 ? -2.545 3.211 6.494 1.00 98.38 72 THR A CA 1
ATOM 527 C C . THR A 1 72 ? -1.418 4.081 5.937 1.00 98.38 72 THR A C 1
ATOM 529 O O . THR A 1 72 ? -0.278 3.971 6.375 1.00 98.38 72 THR A O 1
ATOM 532 N N . PHE A 1 73 ? -1.747 4.990 5.017 1.00 97.94 73 PHE A N 1
ATOM 533 C CA . PHE A 1 73 ? -0.783 5.891 4.388 1.00 97.94 73 PHE A CA 1
ATOM 534 C C . PHE A 1 73 ? -0.689 7.271 5.060 1.00 97.94 73 PHE A C 1
ATOM 536 O O . PHE A 1 73 ? 0.136 8.087 4.650 1.00 97.94 73 PHE A O 1
ATOM 543 N N . LEU A 1 74 ? -1.505 7.551 6.084 1.00 96.62 74 LEU A N 1
ATOM 544 C CA . LEU A 1 74 ? -1.636 8.883 6.678 1.00 96.62 74 LEU A CA 1
ATOM 545 C C . LEU A 1 74 ? -0.288 9.419 7.187 1.00 96.62 74 LEU A C 1
ATOM 547 O O . LEU A 1 74 ? 0.413 8.752 7.945 1.00 96.62 74 LEU A O 1
ATOM 551 N N . GLY A 1 75 ? 0.042 10.659 6.814 1.00 93.12 75 GLY A N 1
ATOM 552 C CA . GLY A 1 75 ? 1.283 11.319 7.234 1.00 93.12 75 GLY A CA 1
ATOM 553 C C . GLY A 1 75 ? 2.537 10.874 6.471 1.00 93.12 75 GLY A C 1
ATOM 554 O O . GLY A 1 75 ? 3.641 11.168 6.920 1.00 93.12 75 GLY A O 1
ATOM 555 N N . SER A 1 76 ? 2.375 10.185 5.338 1.00 94.88 76 SER A N 1
ATOM 556 C CA . SER A 1 76 ? 3.461 9.764 4.445 1.00 94.88 76 SER A CA 1
ATOM 557 C C . SER A 1 76 ? 3.203 10.197 2.997 1.00 94.88 76 SER A C 1
ATOM 559 O O . SER A 1 76 ? 2.074 10.545 2.648 1.00 94.88 76 SER A O 1
ATOM 561 N N . ASP A 1 77 ? 4.223 10.122 2.139 1.00 95.50 77 ASP A N 1
ATOM 562 C CA . ASP A 1 77 ? 4.088 10.426 0.706 1.00 95.50 77 ASP A CA 1
ATOM 563 C C . ASP A 1 77 ? 3.076 9.497 0.007 1.00 95.50 77 ASP A C 1
ATOM 565 O O . ASP A 1 77 ? 2.328 9.930 -0.870 1.00 95.50 77 ASP A O 1
ATOM 569 N N . TRP A 1 78 ? 2.952 8.242 0.461 1.00 97.62 78 TRP A N 1
ATOM 570 C CA . TRP A 1 78 ? 1.974 7.277 -0.058 1.00 97.62 78 TRP A CA 1
ATOM 571 C C . TRP A 1 78 ? 0.511 7.679 0.179 1.00 97.62 78 TRP A C 1
ATOM 573 O O . TRP A 1 78 ? -0.386 7.090 -0.433 1.00 97.62 78 TRP A O 1
ATOM 583 N N . ASN A 1 79 ? 0.246 8.688 1.020 1.00 97.81 79 ASN A N 1
ATOM 584 C CA . ASN A 1 79 ? -1.096 9.241 1.224 1.00 97.81 79 ASN A CA 1
ATOM 585 C C . ASN A 1 79 ? -1.649 9.939 -0.027 1.00 97.81 79 ASN A C 1
ATOM 587 O O . ASN A 1 79 ? -2.854 10.142 -0.128 1.00 97.81 79 ASN A O 1
ATOM 591 N N . HIS A 1 80 ? -0.772 10.310 -0.961 1.00 97.31 80 HIS A N 1
ATOM 592 C CA . HIS A 1 80 ? -1.109 11.035 -2.181 1.00 97.31 80 HIS A CA 1
ATOM 593 C C . HIS A 1 80 ? -0.676 10.214 -3.404 1.00 97.31 80 HIS A C 1
ATOM 595 O O . HIS A 1 80 ? 0.354 10.504 -4.019 1.00 97.31 80 HIS A O 1
ATOM 601 N N . PRO A 1 81 ? -1.412 9.140 -3.756 1.00 96.94 81 PRO A N 1
ATOM 602 C CA . PRO A 1 81 ? -1.015 8.243 -4.841 1.00 96.94 81 PRO A CA 1
ATOM 603 C C . PRO A 1 81 ? -0.824 8.954 -6.186 1.00 96.94 81 PRO A C 1
ATOM 605 O O . PRO A 1 81 ? -0.002 8.533 -6.995 1.00 96.94 81 PRO A O 1
ATOM 608 N N . GLU A 1 82 ? -1.557 10.038 -6.429 1.00 96.19 82 GLU A N 1
ATOM 609 C CA . GLU A 1 82 ? -1.523 10.817 -7.665 1.00 96.19 82 GLU A CA 1
ATOM 610 C C . GLU A 1 82 ? -0.209 11.575 -7.907 1.00 96.19 82 GLU A C 1
ATOM 612 O O . GLU A 1 82 ? 0.046 11.983 -9.042 1.00 96.19 82 GLU A O 1
ATOM 617 N N . ILE A 1 83 ? 0.631 11.745 -6.878 1.00 95.75 83 ILE A N 1
ATOM 618 C CA . ILE A 1 83 ? 1.946 12.401 -6.989 1.00 95.75 83 ILE A CA 1
ATOM 619 C C . ILE A 1 83 ? 3.127 11.445 -6.782 1.00 95.75 83 ILE A C 1
ATOM 621 O O . ILE A 1 83 ? 4.277 11.890 -6.820 1.00 95.75 83 ILE A O 1
ATOM 625 N N . LEU A 1 84 ? 2.878 10.149 -6.560 1.00 97.56 84 LEU A N 1
ATOM 626 C CA . LEU A 1 84 ? 3.954 9.177 -6.374 1.00 97.56 84 LEU A CA 1
ATOM 627 C C . LEU A 1 84 ? 4.806 9.052 -7.639 1.00 97.56 84 LEU A C 1
ATOM 629 O O . LEU A 1 84 ? 4.299 8.968 -8.760 1.00 97.56 84 LEU A O 1
ATOM 633 N N . VAL A 1 85 ? 6.124 8.999 -7.443 1.00 97.44 85 VAL A N 1
ATOM 634 C CA . VAL A 1 85 ? 7.112 8.941 -8.523 1.00 97.44 85 VAL A CA 1
ATOM 635 C C . VAL A 1 85 ? 7.561 7.488 -8.729 1.00 97.44 85 VAL A C 1
ATOM 637 O O . VAL A 1 85 ? 8.281 6.965 -7.876 1.00 97.44 85 VAL A O 1
ATOM 640 N N . PRO A 1 86 ? 7.234 6.840 -9.867 1.00 97.31 86 PRO A N 1
ATOM 641 C CA . PRO A 1 86 ? 7.533 5.422 -10.089 1.00 97.31 86 PRO A CA 1
ATOM 642 C C . PRO A 1 86 ? 9.005 5.044 -9.922 1.00 97.31 86 PRO A C 1
ATOM 644 O O . PRO A 1 86 ? 9.317 3.952 -9.456 1.00 97.31 86 PRO A O 1
ATOM 647 N N . SER A 1 87 ? 9.935 5.939 -10.269 1.00 96.12 87 SER A N 1
ATOM 648 C CA . SER A 1 87 ? 11.374 5.667 -10.172 1.00 96.12 87 SER A CA 1
ATOM 649 C C . SER A 1 87 ? 11.885 5.506 -8.737 1.00 96.12 87 SER A C 1
ATOM 651 O O . SER A 1 87 ? 12.986 4.994 -8.555 1.00 96.12 87 SER A O 1
ATOM 653 N N . LEU A 1 88 ? 11.123 5.938 -7.725 1.00 96.69 88 LEU A N 1
ATOM 654 C CA . LEU A 1 88 ? 11.483 5.753 -6.315 1.00 96.69 88 LEU A CA 1
ATOM 655 C C . LEU A 1 88 ? 11.114 4.357 -5.789 1.00 96.69 88 LEU A C 1
ATOM 657 O O . LEU A 1 88 ? 11.723 3.913 -4.817 1.00 96.69 88 LEU A O 1
ATOM 661 N N . SER A 1 89 ? 10.215 3.632 -6.467 1.00 96.81 89 SER A N 1
ATOM 662 C CA . SER A 1 89 ? 9.779 2.284 -6.060 1.00 96.81 89 SER A CA 1
ATOM 663 C C . SER A 1 89 ? 10.937 1.298 -5.920 1.00 96.81 89 SER A C 1
ATOM 665 O O . SER A 1 89 ? 10.964 0.496 -4.992 1.00 96.81 89 SER A O 1
ATOM 667 N N . ALA A 1 90 ? 11.955 1.392 -6.783 1.00 95.12 90 ALA A N 1
ATOM 668 C CA . ALA A 1 90 ? 13.135 0.534 -6.705 1.00 95.12 90 ALA A CA 1
ATOM 669 C C . ALA A 1 90 ? 13.888 0.701 -5.374 1.00 95.12 90 ALA A C 1
ATOM 671 O O . ALA A 1 90 ? 14.393 -0.275 -4.817 1.00 95.12 90 ALA A O 1
ATOM 672 N N . HIS A 1 91 ? 13.931 1.926 -4.838 1.00 95.19 91 HIS A N 1
ATOM 673 C CA . HIS A 1 91 ? 14.520 2.189 -3.529 1.00 95.19 91 HIS A CA 1
ATOM 674 C C . HIS A 1 91 ? 13.624 1.672 -2.400 1.00 95.19 91 HIS A C 1
ATOM 676 O O . HIS A 1 91 ? 14.118 0.976 -1.518 1.00 95.19 91 HIS A O 1
ATOM 682 N N . SER A 1 92 ? 12.318 1.951 -2.452 1.00 96.38 92 SER A N 1
ATOM 683 C CA . SER A 1 92 ? 11.358 1.519 -1.430 1.00 96.38 92 SER A CA 1
ATOM 684 C C . SER A 1 92 ? 11.280 -0.006 -1.316 1.00 96.38 92 SER A C 1
ATOM 686 O O . SER A 1 92 ? 11.460 -0.556 -0.231 1.00 96.38 92 SER A O 1
ATOM 688 N N . LEU A 1 93 ? 11.106 -0.711 -2.441 1.00 95.50 93 LEU A N 1
ATOM 689 C CA . LEU A 1 93 ? 11.092 -2.175 -2.489 1.00 95.50 93 LEU A CA 1
ATOM 690 C C . LEU A 1 93 ? 12.450 -2.762 -2.078 1.00 95.50 93 LEU A C 1
ATOM 692 O O . LEU A 1 93 ? 12.506 -3.861 -1.526 1.00 95.50 93 LEU A O 1
ATOM 696 N N . GLY A 1 94 ? 13.549 -2.053 -2.349 1.00 92.81 94 GLY A N 1
ATOM 697 C CA . GLY A 1 94 ? 14.910 -2.440 -1.972 1.00 92.81 94 GLY A CA 1
ATOM 698 C C . GLY A 1 94 ? 15.382 -2.009 -0.595 1.00 92.81 94 GLY A C 1
ATOM 699 O O . GLY A 1 94 ? 16.537 -2.270 -0.262 1.00 92.81 94 GLY A O 1
ATOM 700 N N . SER A 1 95 ? 14.517 -1.389 0.201 1.00 95.06 95 SER A N 1
ATOM 701 C CA . SER A 1 95 ? 14.865 -0.922 1.536 1.00 95.06 95 SER A CA 1
ATOM 702 C C . SER A 1 95 ? 15.187 -2.082 2.485 1.00 95.06 95 SER A C 1
ATOM 704 O O . SER A 1 95 ? 14.548 -3.134 2.457 1.00 95.06 95 SER A O 1
ATOM 706 N N . SER A 1 96 ? 16.156 -1.868 3.380 1.00 93.75 96 SER A N 1
ATOM 707 C CA . SER A 1 96 ? 16.408 -2.758 4.522 1.00 93.75 96 SER A CA 1
ATOM 708 C C . SER A 1 96 ? 15.360 -2.602 5.629 1.00 93.75 96 SER A C 1
ATOM 710 O O . SER A 1 96 ? 15.255 -3.452 6.511 1.00 93.75 96 SER A O 1
ATOM 712 N N . ASP A 1 97 ? 14.606 -1.500 5.620 1.00 96.00 97 ASP A N 1
ATOM 713 C CA . ASP A 1 97 ? 13.468 -1.308 6.510 1.00 96.00 97 ASP A CA 1
ATOM 714 C C . ASP A 1 97 ? 12.234 -2.019 5.942 1.00 96.00 97 ASP A C 1
ATOM 716 O O . ASP A 1 97 ? 11.682 -1.621 4.913 1.00 96.00 97 ASP A O 1
ATOM 720 N N . SER A 1 98 ? 11.779 -3.068 6.631 1.00 94.88 98 SER A N 1
ATOM 721 C CA . SER A 1 98 ? 10.642 -3.851 6.155 1.00 94.88 98 SER A CA 1
ATOM 722 C C . SER A 1 98 ? 9.328 -3.082 6.153 1.00 94.88 98 SER A C 1
ATOM 724 O O . SER A 1 98 ? 8.456 -3.431 5.363 1.00 94.88 98 SER A O 1
ATOM 726 N N . ASP A 1 99 ? 9.175 -2.060 6.996 1.00 96.19 99 ASP A N 1
ATOM 727 C CA . ASP A 1 99 ? 7.951 -1.255 7.022 1.00 96.19 99 ASP A CA 1
ATOM 728 C C . ASP A 1 99 ? 7.832 -0.443 5.723 1.00 96.19 99 ASP A C 1
ATOM 730 O O . ASP A 1 99 ? 6.764 -0.418 5.110 1.00 96.19 99 ASP A O 1
ATOM 734 N N . THR A 1 100 ? 8.953 0.104 5.237 1.00 97.31 100 THR A N 1
ATOM 735 C CA . THR A 1 100 ? 9.053 0.761 3.923 1.00 97.31 100 THR A CA 1
ATOM 736 C C . THR A 1 100 ? 8.727 -0.194 2.762 1.00 97.31 100 THR A C 1
ATOM 738 O O . THR A 1 100 ? 7.995 0.166 1.842 1.00 97.31 100 THR A O 1
ATOM 741 N N . VAL A 1 101 ? 9.216 -1.437 2.797 1.00 97.94 101 V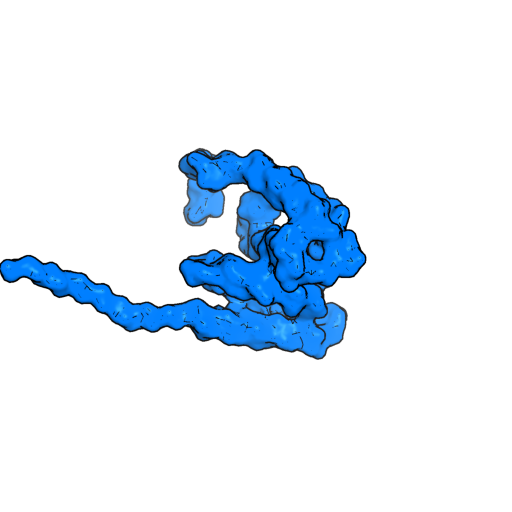AL A N 1
ATOM 742 C CA . VAL A 1 101 ? 8.910 -2.420 1.738 1.00 97.94 101 VAL A CA 1
ATOM 743 C C . VAL A 1 101 ? 7.423 -2.783 1.736 1.00 97.94 101 VAL A C 1
ATOM 745 O O . VAL A 1 101 ? 6.800 -2.889 0.680 1.00 97.94 101 VAL A O 1
ATOM 748 N N . VAL A 1 102 ? 6.838 -2.972 2.923 1.00 98.44 102 VAL A N 1
ATOM 749 C CA . VAL A 1 102 ? 5.421 -3.326 3.061 1.00 98.44 102 VAL A CA 1
ATOM 750 C C . VAL A 1 102 ? 4.530 -2.170 2.619 1.00 98.44 102 VAL A C 1
ATOM 752 O O . VAL A 1 102 ? 3.581 -2.417 1.880 1.00 98.44 102 VAL A O 1
ATOM 755 N N . ILE A 1 103 ? 4.814 -0.925 3.018 1.00 98.31 103 ILE A N 1
ATOM 756 C CA . ILE A 1 103 ? 3.979 0.221 2.624 1.00 98.31 103 ILE A CA 1
ATOM 757 C C . ILE A 1 103 ? 4.011 0.454 1.108 1.00 98.31 103 ILE A C 1
ATOM 759 O O . ILE A 1 103 ? 2.962 0.716 0.519 1.00 98.31 103 ILE A O 1
ATOM 763 N N . GLU A 1 104 ? 5.169 0.265 0.468 1.00 98.56 104 GLU A N 1
ATOM 764 C CA . GLU A 1 104 ? 5.296 0.313 -0.990 1.00 98.56 104 GLU A CA 1
ATOM 765 C C . GLU A 1 104 ? 4.429 -0.764 -1.650 1.00 98.56 104 GLU A C 1
ATOM 767 O O . GLU A 1 104 ? 3.593 -0.449 -2.493 1.00 98.56 104 GLU A O 1
ATOM 772 N N . ALA A 1 105 ? 4.528 -2.018 -1.192 1.00 98.50 105 ALA A N 1
ATOM 773 C CA . ALA A 1 105 ? 3.714 -3.112 -1.718 1.00 98.50 105 ALA A CA 1
ATOM 774 C C . ALA A 1 105 ? 2.203 -2.864 -1.539 1.00 98.50 105 ALA A C 1
ATOM 776 O O . ALA A 1 105 ? 1.416 -3.138 -2.444 1.00 98.50 105 ALA A O 1
ATOM 777 N N . LEU A 1 106 ? 1.779 -2.320 -0.392 1.00 98.81 106 LEU A N 1
ATOM 778 C CA . LEU A 1 106 ? 0.382 -1.938 -0.165 1.00 98.81 106 LEU A CA 1
ATOM 779 C C . LEU A 1 106 ? -0.066 -0.823 -1.121 1.00 98.81 106 LEU A C 1
ATOM 781 O O . LEU A 1 106 ? -1.190 -0.863 -1.623 1.00 98.81 106 LEU A O 1
ATOM 785 N N . SER A 1 107 ? 0.796 0.161 -1.389 1.00 98.69 107 SER A N 1
ATOM 786 C CA . SER A 1 107 ? 0.500 1.243 -2.329 1.00 98.69 107 SER A CA 1
ATOM 787 C C . SER A 1 107 ? 0.396 0.746 -3.770 1.00 98.69 107 SER A C 1
ATOM 789 O O . SER A 1 107 ? -0.547 1.126 -4.468 1.00 98.69 107 SER A O 1
ATOM 791 N N . ASP A 1 108 ? 1.299 -0.134 -4.203 1.00 98.56 108 ASP A N 1
ATOM 792 C CA . ASP A 1 108 ? 1.261 -0.742 -5.536 1.00 98.56 108 ASP A CA 1
ATOM 793 C C . ASP A 1 108 ? -0.001 -1.592 -5.729 1.00 98.56 108 ASP A C 1
ATOM 795 O O . ASP A 1 108 ? -0.662 -1.511 -6.765 1.00 98.56 108 ASP A O 1
ATOM 799 N N . LEU A 1 109 ? -0.406 -2.359 -4.712 1.00 98.81 109 LEU A N 1
ATOM 800 C CA . LEU A 1 109 ? -1.643 -3.146 -4.758 1.00 98.81 109 LEU A CA 1
ATOM 801 C C . LEU A 1 109 ? -2.898 -2.261 -4.740 1.00 98.81 109 LEU A C 1
ATOM 803 O O . LEU A 1 109 ? -3.866 -2.569 -5.436 1.00 98.81 109 LEU A O 1
ATOM 807 N N . ARG A 1 110 ? -2.879 -1.122 -4.031 1.00 98.75 110 ARG A N 1
ATOM 808 C CA . ARG A 1 110 ? -3.928 -0.094 -4.158 1.00 98.75 110 ARG A CA 1
ATOM 809 C C . ARG A 1 110 ? -3.990 0.441 -5.588 1.00 98.75 110 ARG A C 1
ATOM 811 O O . ARG A 1 110 ? -5.079 0.509 -6.155 1.00 98.75 110 ARG A O 1
ATOM 818 N N . MET A 1 111 ? -2.850 0.800 -6.183 1.00 98.56 111 MET A N 1
ATOM 819 C CA . MET A 1 111 ? -2.799 1.257 -7.576 1.00 98.56 111 MET A CA 1
ATOM 820 C C . MET A 1 111 ? -3.329 0.188 -8.534 1.00 98.56 111 MET A C 1
ATOM 822 O O . MET A 1 111 ? -4.024 0.522 -9.490 1.00 98.56 111 MET A O 1
ATOM 826 N N . LEU A 1 112 ? -3.061 -1.092 -8.268 1.00 98.75 112 LEU A N 1
ATOM 827 C CA . LEU A 1 112 ? -3.539 -2.196 -9.099 1.00 98.75 112 LEU A CA 1
ATOM 828 C C . LEU A 1 112 ? -5.063 -2.304 -9.062 1.00 98.75 112 LEU A C 1
ATOM 830 O O . LEU A 1 112 ? -5.685 -2.386 -10.123 1.00 98.75 112 LEU A O 1
ATOM 834 N N . ALA A 1 113 ? -5.658 -2.220 -7.870 1.00 98.81 113 ALA A N 1
ATOM 835 C CA . ALA A 1 113 ? -7.109 -2.212 -7.705 1.00 98.81 113 ALA A CA 1
ATOM 836 C C . ALA A 1 113 ? -7.760 -1.028 -8.449 1.00 98.81 113 ALA A C 1
ATOM 838 O O . ALA A 1 113 ? -8.793 -1.187 -9.101 1.00 98.81 113 ALA A O 1
ATOM 839 N N . VAL A 1 114 ? -7.131 0.155 -8.422 1.00 98.81 114 VAL A N 1
ATOM 840 C CA . VAL A 1 114 ? -7.603 1.330 -9.178 1.00 98.81 114 VAL A CA 1
ATOM 841 C C . VAL A 1 114 ? -7.461 1.125 -10.686 1.00 98.81 114 VAL A C 1
ATOM 843 O O . VAL A 1 114 ? -8.401 1.383 -11.434 1.00 98.81 114 VAL A O 1
ATOM 846 N N . ALA A 1 115 ? -6.317 0.616 -11.147 1.00 98.69 115 ALA A N 1
ATOM 847 C CA . ALA A 1 115 ? -6.057 0.349 -12.560 1.00 98.69 115 ALA A CA 1
ATOM 848 C C . ALA A 1 115 ? -7.028 -0.684 -13.157 1.00 98.69 115 ALA A C 1
ATOM 850 O O . ALA A 1 115 ? -7.390 -0.585 -14.329 1.00 98.69 115 ALA A O 1
ATOM 851 N N . ARG A 1 116 ? -7.468 -1.660 -12.353 1.00 98.44 116 ARG A N 1
ATOM 852 C CA . ARG A 1 116 ? -8.470 -2.669 -12.734 1.00 98.44 116 ARG A CA 1
ATOM 853 C C . ARG A 1 116 ? -9.913 -2.175 -12.630 1.00 98.44 116 ARG A C 1
ATOM 855 O O . ARG A 1 116 ? -10.803 -2.787 -13.212 1.00 98.44 116 ARG A O 1
ATOM 862 N N . GLY A 1 117 ? -10.140 -1.055 -11.947 1.00 97.94 117 GLY A N 1
ATOM 863 C CA . GLY A 1 117 ? -11.467 -0.486 -11.717 1.00 97.94 117 GLY A CA 1
ATOM 864 C C . GLY A 1 117 ? -12.207 -1.073 -10.512 1.00 97.94 117 GLY A C 1
ATOM 865 O O . GLY A 1 117 ? -13.330 -0.642 -10.242 1.00 97.94 117 GLY A O 1
ATOM 866 N N . ASP A 1 118 ? -11.574 -1.983 -9.768 1.00 98.12 118 ASP A N 1
ATOM 867 C CA . ASP A 1 118 ? -12.108 -2.598 -8.545 1.00 98.12 118 ASP A CA 1
ATOM 868 C C . ASP A 1 118 ? -12.192 -1.594 -7.386 1.00 98.12 118 ASP A C 1
ATOM 870 O O . ASP A 1 118 ? -12.980 -1.762 -6.455 1.00 98.12 118 ASP A O 1
ATOM 874 N N . TYR A 1 119 ? -11.427 -0.503 -7.473 1.00 98.38 119 TYR A N 1
ATOM 875 C CA . TYR A 1 119 ? -11.514 0.627 -6.562 1.00 98.38 119 TYR A CA 1
ATOM 876 C C . TYR A 1 119 ? -11.560 1.963 -7.316 1.00 98.38 119 TYR A C 1
ATOM 878 O O . TYR A 1 119 ? -10.614 2.362 -7.991 1.00 98.38 119 TYR A O 1
ATOM 886 N N . GLN A 1 120 ? -12.674 2.686 -7.190 1.00 98.00 120 GLN A N 1
ATOM 887 C CA . GLN A 1 120 ? -12.856 4.012 -7.786 1.00 98.00 120 GLN A CA 1
ATOM 888 C C . GLN A 1 120 ? -12.269 5.091 -6.862 1.00 98.00 120 GLN A C 1
ATOM 890 O O . GLN A 1 120 ? -12.943 5.572 -5.950 1.00 98.00 120 GLN A O 1
ATOM 895 N N . HIS A 1 121 ? -11.005 5.457 -7.084 1.00 98.12 121 HIS A N 1
ATOM 896 C CA . HIS A 1 121 ? -10.300 6.431 -6.249 1.00 98.12 121 HIS A CA 1
ATOM 897 C C . HIS A 1 121 ? -10.670 7.887 -6.611 1.00 98.12 121 HIS A C 1
ATOM 899 O O . HIS A 1 121 ? -10.671 8.242 -7.791 1.00 98.12 121 HIS A O 1
ATOM 905 N N . PRO A 1 122 ? -10.933 8.776 -5.631 1.00 96.69 122 PRO A N 1
ATOM 906 C CA . PRO A 1 122 ? -11.394 10.147 -5.894 1.00 96.69 122 PRO A CA 1
ATOM 907 C C . PRO A 1 122 ? -10.372 11.041 -6.612 1.00 96.69 122 PRO A C 1
ATOM 909 O O . PRO A 1 122 ? -10.762 11.998 -7.281 1.00 96.69 122 PRO A O 1
ATOM 912 N N . HIS A 1 123 ? -9.076 10.750 -6.477 1.00 96.44 123 HIS A N 1
ATOM 913 C CA . HIS A 1 123 ? -7.991 11.591 -7.004 1.00 96.44 123 HIS A CA 1
ATOM 914 C C . HIS A 1 123 ? -7.077 10.879 -8.011 1.00 96.44 123 HIS A C 1
ATOM 916 O O . HIS A 1 123 ? -6.143 11.487 -8.525 1.00 96.44 123 HIS A O 1
ATOM 922 N N . LEU A 1 124 ? -7.340 9.605 -8.325 1.00 97.25 124 LEU A N 1
ATOM 923 C CA . LEU A 1 124 ? -6.486 8.790 -9.192 1.00 97.25 124 LEU A CA 1
ATOM 924 C C . LEU A 1 124 ? -7.350 8.061 -10.222 1.00 97.25 124 LEU A C 1
ATOM 926 O O . LEU A 1 124 ? -8.243 7.302 -9.856 1.00 97.25 124 LEU A O 1
ATOM 930 N N . SER A 1 125 ? -7.081 8.278 -11.509 1.00 98.19 125 SER A N 1
ATOM 931 C CA . SER A 1 125 ? -7.759 7.548 -12.583 1.00 98.19 125 SER A CA 1
ATOM 932 C C . SER A 1 125 ? -7.150 6.158 -12.785 1.00 98.19 125 SER A C 1
ATOM 934 O O . SER A 1 125 ? -5.957 5.952 -12.552 1.00 98.19 125 SER A O 1
ATOM 936 N N . ALA A 1 126 ? -7.953 5.221 -13.301 1.00 98.56 126 ALA A N 1
ATOM 937 C CA . ALA A 1 126 ? -7.481 3.888 -13.684 1.00 98.56 126 ALA A CA 1
ATOM 938 C C . ALA A 1 126 ? -6.319 3.946 -14.695 1.00 98.56 126 ALA A C 1
ATOM 940 O O . ALA A 1 126 ? -5.351 3.201 -14.575 1.00 98.56 126 ALA A O 1
ATOM 941 N N . GLU A 1 127 ? -6.374 4.879 -15.652 1.00 98.56 127 GLU A N 1
ATOM 942 C CA . GLU A 1 127 ? -5.306 5.097 -16.634 1.00 98.56 127 GLU A CA 1
ATOM 943 C C . GLU A 1 127 ? -4.000 5.563 -15.975 1.00 98.56 127 GLU A C 1
ATOM 945 O O . GLU A 1 127 ? -2.936 5.009 -16.252 1.00 98.56 127 GLU A O 1
ATOM 950 N N . ASN A 1 128 ? -4.062 6.541 -15.065 1.00 98.19 128 ASN A N 1
ATOM 951 C CA . ASN A 1 128 ? -2.868 7.030 -14.374 1.00 98.19 128 ASN A CA 1
ATOM 952 C C . ASN A 1 128 ? -2.258 5.946 -13.480 1.00 98.19 128 ASN A C 1
ATOM 954 O O . ASN A 1 128 ? -1.041 5.779 -13.482 1.00 98.19 128 ASN A O 1
ATOM 958 N N . ALA A 1 129 ? -3.090 5.177 -12.772 1.00 98.62 129 ALA A N 1
ATOM 959 C CA . ALA A 1 129 ? -2.637 4.045 -11.970 1.00 98.62 129 ALA A CA 1
ATO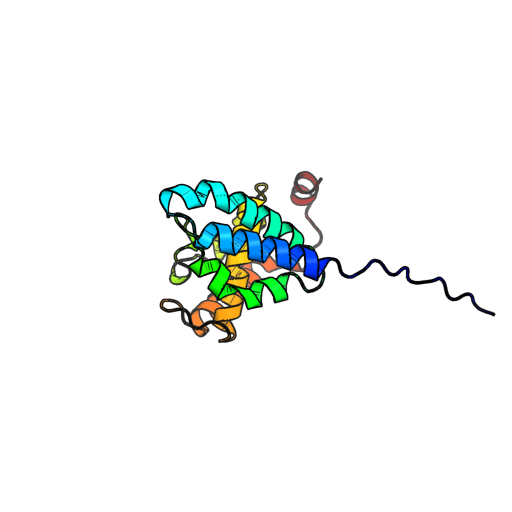M 960 C C . ALA A 1 129 ? -1.962 2.964 -12.836 1.00 98.62 129 ALA A C 1
ATOM 962 O O . ALA A 1 129 ? -0.880 2.480 -12.506 1.00 98.62 129 ALA A O 1
ATOM 963 N N . HIS A 1 130 ? -2.549 2.635 -13.992 1.00 98.69 130 HIS A N 1
ATOM 964 C CA . HIS A 1 130 ? -1.964 1.697 -14.951 1.00 98.69 130 HIS A CA 1
ATOM 965 C C . HIS A 1 130 ? -0.605 2.180 -15.484 1.00 98.69 130 HIS A C 1
ATOM 967 O O . HIS A 1 130 ? 0.366 1.417 -15.523 1.00 98.69 130 HIS A O 1
ATOM 973 N N . ASN A 1 131 ? -0.512 3.459 -15.859 1.00 98.50 131 ASN A N 1
ATOM 974 C CA . ASN A 1 131 ? 0.726 4.073 -16.336 1.00 98.50 131 ASN A CA 1
ATOM 975 C C . ASN A 1 131 ? 1.808 4.097 -15.246 1.00 98.50 131 ASN A C 1
ATOM 977 O O . ASN A 1 131 ? 2.974 3.826 -15.542 1.00 98.50 131 ASN A O 1
ATOM 981 N N . HIS A 1 132 ? 1.431 4.379 -13.995 1.00 98.44 132 HIS A N 1
ATOM 982 C CA . HIS A 1 132 ? 2.330 4.332 -12.843 1.00 98.44 132 HIS A CA 1
ATOM 983 C C . HIS A 1 132 ? 2.903 2.922 -12.655 1.00 98.44 132 HIS A C 1
ATOM 985 O O . HIS A 1 132 ? 4.120 2.748 -12.672 1.00 98.44 132 HIS A O 1
ATOM 991 N N . LEU A 1 133 ? 2.044 1.900 -12.576 1.00 98.31 133 LEU A N 1
ATOM 992 C CA . LEU A 1 133 ? 2.468 0.509 -12.389 1.00 98.31 133 LEU A CA 1
ATOM 993 C C . LEU A 1 133 ? 3.331 -0.010 -13.540 1.00 98.31 133 LEU A C 1
ATOM 995 O O . LEU A 1 133 ? 4.299 -0.731 -13.311 1.00 98.31 133 LEU A O 1
ATOM 999 N N . THR A 1 134 ? 3.035 0.393 -14.776 1.00 98.25 134 THR A N 1
ATOM 1000 C CA . THR A 1 134 ? 3.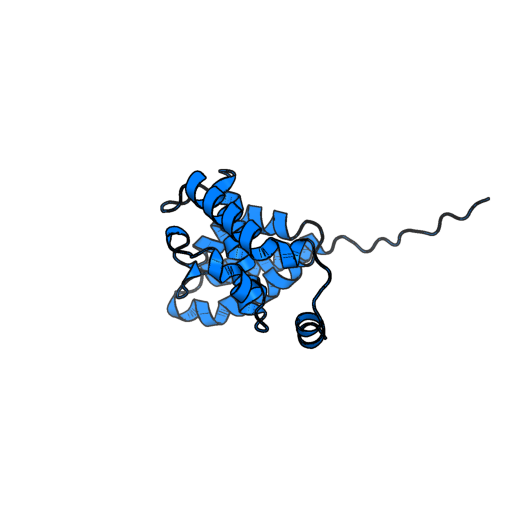879 0.062 -15.934 1.00 98.25 134 THR A CA 1
ATOM 1001 C C . THR A 1 134 ? 5.306 0.580 -15.740 1.00 98.25 134 THR A C 1
ATOM 1003 O O . THR A 1 134 ? 6.271 -0.132 -16.020 1.00 98.25 134 THR A O 1
ATOM 1006 N N . GLN A 1 135 ? 5.459 1.800 -15.218 1.00 98.31 135 GLN A N 1
ATOM 1007 C CA . GLN A 1 135 ? 6.770 2.380 -14.927 1.00 98.31 135 GLN A CA 1
ATOM 1008 C C . GLN A 1 135 ? 7.443 1.721 -13.717 1.00 98.31 135 GLN A C 1
ATOM 1010 O O . GLN A 1 135 ? 8.637 1.442 -13.795 1.00 98.31 135 GLN A O 1
ATOM 1015 N N . VAL A 1 136 ? 6.700 1.414 -12.646 1.00 98.06 136 VAL A N 1
ATOM 1016 C CA . VAL A 1 136 ? 7.209 0.659 -11.482 1.00 98.06 136 VAL A CA 1
ATOM 1017 C C . VAL A 1 136 ? 7.779 -0.687 -11.926 1.00 98.06 136 VAL A C 1
ATOM 1019 O O . VAL A 1 136 ? 8.913 -1.024 -11.587 1.00 98.06 136 VAL A O 1
ATOM 1022 N N . LEU A 1 137 ? 7.049 -1.432 -12.758 1.00 97.06 137 LEU A N 1
ATOM 1023 C CA . LEU A 1 137 ? 7.534 -2.694 -13.315 1.00 97.06 137 LEU A CA 1
ATOM 1024 C C . LEU A 1 137 ? 8.785 -2.486 -14.172 1.00 97.06 137 LEU A C 1
ATOM 1026 O O . LEU A 1 137 ? 9.749 -3.233 -14.018 1.00 97.06 137 LEU A O 1
ATOM 1030 N N . ALA A 1 138 ? 8.801 -1.460 -15.032 1.00 96.75 138 ALA A N 1
ATOM 1031 C CA . ALA A 1 138 ? 9.938 -1.155 -15.897 1.00 96.75 138 ALA A CA 1
ATOM 1032 C C . ALA A 1 138 ? 11.226 -0.868 -15.105 1.00 96.75 138 ALA A C 1
ATOM 1034 O O . ALA A 1 138 ? 12.285 -1.396 -15.448 1.00 96.75 138 ALA A O 1
ATOM 1035 N N . VAL A 1 139 ? 11.151 -0.074 -14.030 1.00 96.50 139 VAL A N 1
ATOM 1036 C CA . VAL A 1 139 ? 12.328 0.246 -13.201 1.00 96.50 139 VAL A CA 1
ATOM 1037 C C . VAL A 1 139 ? 12.760 -0.920 -12.305 1.00 96.50 139 VAL A C 1
ATOM 1039 O O . VAL A 1 139 ? 13.926 -0.985 -11.924 1.00 96.50 139 VAL A O 1
ATOM 1042 N N . ASN A 1 140 ? 11.865 -1.876 -12.027 1.00 95.12 140 ASN A N 1
ATOM 1043 C CA . ASN A 1 140 ? 12.141 -3.058 -11.204 1.00 95.12 140 ASN A CA 1
ATOM 1044 C C . ASN A 1 140 ? 12.399 -4.348 -12.008 1.00 95.12 140 ASN A C 1
ATOM 1046 O O . ASN A 1 140 ? 12.544 -5.415 -11.412 1.00 95.12 140 ASN A O 1
ATOM 1050 N N . LEU A 1 141 ? 12.516 -4.289 -13.342 1.00 93.19 141 LEU A N 1
ATOM 1051 C CA . LEU A 1 141 ? 12.726 -5.481 -14.185 1.00 93.19 141 LEU A CA 1
ATOM 1052 C C . LEU A 1 141 ? 13.921 -6.335 -13.745 1.00 93.19 141 LEU A C 1
ATOM 1054 O O . LEU A 1 141 ? 13.848 -7.561 -13.796 1.00 93.19 141 LEU A O 1
ATOM 1058 N N . GLN A 1 142 ? 15.012 -5.708 -13.295 1.00 87.06 142 GLN A N 1
ATOM 1059 C CA . GLN A 1 142 ? 16.184 -6.444 -12.816 1.00 87.06 142 GLN A CA 1
ATOM 1060 C C . GLN A 1 142 ? 15.834 -7.327 -11.616 1.00 87.06 142 GLN A C 1
ATOM 1062 O O . GLN A 1 142 ? 16.135 -8.514 -11.630 1.00 87.06 142 GLN A O 1
ATOM 1067 N N . ARG A 1 143 ? 15.112 -6.783 -10.634 1.00 86.31 143 ARG A N 1
ATOM 1068 C CA . ARG A 1 143 ? 14.648 -7.523 -9.455 1.00 86.31 143 ARG A CA 1
ATOM 1069 C C . ARG A 1 143 ? 13.669 -8.649 -9.808 1.00 86.31 143 ARG A C 1
ATOM 1071 O O . ARG A 1 143 ? 13.642 -9.662 -9.121 1.00 86.31 143 ARG A O 1
ATOM 1078 N N . LEU A 1 144 ? 12.866 -8.477 -10.859 1.00 84.94 144 LEU A N 1
ATOM 1079 C CA . LEU A 1 144 ? 11.868 -9.466 -11.283 1.00 84.94 144 LEU A CA 1
ATOM 1080 C C . LEU A 1 144 ? 12.464 -10.644 -12.065 1.00 84.94 144 LEU A C 1
ATOM 1082 O O . LEU A 1 144 ? 11.948 -11.756 -11.974 1.00 84.94 144 LEU A O 1
ATOM 1086 N N . PHE A 1 145 ? 13.510 -10.404 -12.860 1.00 85.69 145 PHE A N 1
ATOM 1087 C CA . PHE A 1 145 ? 13.969 -11.369 -13.866 1.00 85.69 145 PHE A CA 1
ATOM 1088 C C . PHE A 1 145 ? 15.433 -11.790 -13.735 1.00 85.69 145 PHE A C 1
ATOM 1090 O O . PHE A 1 145 ? 15.846 -12.728 -14.418 1.00 85.69 145 PHE A O 1
ATOM 1097 N N . MET A 1 146 ? 16.222 -11.134 -12.883 1.00 81.50 146 MET A N 1
ATOM 1098 C CA . MET A 1 146 ? 17.641 -11.447 -12.713 1.00 81.50 146 MET A CA 1
ATOM 1099 C C . MET A 1 146 ? 17.902 -12.124 -11.361 1.00 81.50 146 MET A C 1
ATOM 1101 O O . MET A 1 146 ? 17.234 -11.814 -10.375 1.00 81.50 146 MET A O 1
ATOM 1105 N N . PRO A 1 147 ? 18.891 -13.035 -11.280 1.00 73.25 147 PRO A N 1
ATOM 1106 C CA . PRO A 1 147 ? 19.382 -13.528 -9.999 1.00 73.25 147 PRO A CA 1
ATOM 1107 C C . PRO A 1 147 ? 19.887 -12.368 -9.125 1.00 73.25 147 PRO A C 1
ATOM 1109 O O . PRO A 1 147 ? 20.459 -11.424 -9.679 1.00 73.25 147 PRO A O 1
ATOM 1112 N N . PRO A 1 148 ? 19.763 -12.454 -7.786 1.00 70.38 148 PRO A N 1
ATOM 1113 C CA . PRO A 1 148 ? 20.273 -11.426 -6.887 1.00 70.38 148 PRO A CA 1
ATOM 1114 C C . PRO A 1 148 ? 21.763 -11.157 -7.121 1.00 70.38 148 PRO A C 1
ATOM 1116 O O . PRO A 1 148 ? 22.592 -12.081 -7.164 1.00 70.38 148 PRO A O 1
ATOM 1119 N N . SER A 1 149 ? 22.106 -9.880 -7.261 1.00 71.38 149 SER A N 1
ATOM 1120 C CA . SER A 1 149 ? 23.490 -9.415 -7.337 1.00 71.38 149 SER A CA 1
ATOM 1121 C C . SER A 1 149 ? 24.256 -9.710 -6.037 1.00 71.38 149 SER A C 1
ATOM 1123 O O . SER A 1 149 ? 23.668 -10.056 -5.013 1.00 71.38 149 SER A O 1
ATOM 1125 N N . GLU A 1 150 ? 25.588 -9.586 -6.054 1.00 68.88 150 GLU A N 1
ATOM 1126 C CA . GLU A 1 150 ? 26.409 -9.784 -4.843 1.00 68.88 150 GLU A CA 1
ATOM 1127 C C . GLU A 1 150 ? 25.975 -8.853 -3.700 1.00 68.88 150 GLU A C 1
ATOM 1129 O O . GLU A 1 150 ? 25.792 -9.301 -2.574 1.00 68.88 150 GLU A O 1
ATOM 1134 N N . ALA A 1 151 ? 25.710 -7.583 -4.019 1.00 67.62 151 ALA A N 1
ATOM 1135 C CA . ALA A 1 151 ? 25.259 -6.584 -3.053 1.00 67.62 151 ALA A CA 1
ATOM 1136 C C . ALA A 1 151 ? 23.883 -6.917 -2.447 1.00 67.62 151 ALA A C 1
ATOM 1138 O O . ALA A 1 151 ? 23.629 -6.622 -1.283 1.00 67.62 151 ALA A O 1
ATOM 1139 N N . GLU A 1 152 ? 22.991 -7.548 -3.216 1.00 66.00 152 GLU A N 1
ATOM 1140 C CA . GLU A 1 152 ? 21.686 -7.998 -2.718 1.00 66.00 152 GLU A CA 1
ATOM 1141 C C . GLU A 1 152 ? 21.797 -9.275 -1.880 1.00 66.00 152 GLU A C 1
ATOM 1143 O O . GLU A 1 152 ? 21.010 -9.473 -0.960 1.00 66.00 152 GLU A O 1
ATOM 1148 N N . ARG A 1 153 ? 22.795 -10.129 -2.142 1.00 68.12 153 ARG A N 1
ATOM 1149 C CA . ARG A 1 153 ? 23.055 -11.315 -1.311 1.00 68.12 153 ARG A CA 1
ATOM 1150 C C . ARG A 1 153 ? 23.566 -10.958 0.080 1.00 68.12 153 ARG A C 1
ATOM 1152 O O . ARG A 1 153 ? 23.210 -11.640 1.032 1.00 68.12 153 ARG A O 1
ATOM 1159 N N . GLU A 1 154 ? 24.348 -9.891 0.211 1.00 66.00 154 GLU A N 1
ATOM 1160 C CA . GLU A 1 154 ? 24.821 -9.414 1.517 1.00 66.00 154 GLU A CA 1
ATOM 1161 C C . GLU A 1 154 ? 23.710 -8.768 2.362 1.00 66.00 154 GLU A C 1
ATOM 1163 O O . GLU A 1 154 ? 23.780 -8.820 3.587 1.00 66.00 154 GLU A O 1
ATOM 1168 N N . SER A 1 155 ? 22.676 -8.183 1.741 1.00 60.69 155 SER A N 1
ATOM 1169 C CA . SER A 1 155 ? 21.568 -7.526 2.457 1.00 60.69 155 SER A CA 1
ATOM 1170 C C . SER A 1 155 ? 20.371 -8.436 2.756 1.00 60.69 155 SER A C 1
ATOM 1172 O O . SER A 1 155 ? 19.576 -8.114 3.638 1.00 60.69 155 SER A O 1
ATOM 1174 N N . GLN A 1 156 ? 20.234 -9.558 2.041 1.00 56.56 156 GLN A N 1
ATOM 1175 C CA . GLN A 1 156 ? 19.178 -10.562 2.244 1.00 56.56 156 GLN A CA 1
ATOM 1176 C C . GLN A 1 156 ? 19.591 -11.719 3.178 1.00 56.56 156 GLN A C 1
ATOM 1178 O O . GLN A 1 156 ? 18.783 -12.625 3.400 1.00 56.56 156 GLN A O 1
ATOM 1183 N N . GLY A 1 157 ? 20.836 -11.709 3.677 1.00 44.62 157 GLY A N 1
ATOM 1184 C CA . GLY A 1 157 ? 21.401 -12.703 4.601 1.00 44.62 157 GLY A CA 1
ATOM 1185 C C . GLY A 1 157 ? 21.030 -12.494 6.064 1.00 44.62 157 GLY A C 1
ATOM 1186 O O . GLY A 1 157 ? 20.942 -11.326 6.500 1.00 44.62 157 GLY A O 1
#

Foldseek 3Di:
DDDDPDDDCPDDCLVVLVVQLVVLLVVLQPDDPVCNVVSLVSNLVSLVVLVPDDCSLVSLLLCLPSCLNSCNQPPHPLVQLLPDDLLCLVVQCLDLDSSSNSSSSSSLSSLVCQLVVVDVDPRDHVVNSVVSNVSNCVNCVCVVPHDDDPVRVVSVD

Radius of gyration: 17.53 Å; Cα contacts (8 Å, |Δi|>4): 149; chains: 1; bounding box: 39×63×34 Å

Secondary structure (DSSP, 8-state):
-------------HHHHHHHHHHHHHHHHTS-GGGSHHHHHHHHHHHHHHHTSTTHHHHHHTTHHHHHHTTTTTTSGGG-GGG--GGGHHHHHT-S-HHHHHHHHHHHHHHHHHHHTSS--SS--HHHHHHHHHHHHHHTHHHHHSPPPHHHHHH--

Sequence (157 aa):
MTSEAGEQPGGDILPDLLQRFDDALAALDAAPEFSKPARLRRVLDSAKRVLLQDGGPAAIEARAQPIETAGTFLGSDWNHPEILVPSLSAHSLGSSDSDTVVIEALSDLRMLAVARGDYQHPHLSAENAHNHLTQVLAVNLQRLFMPPSEAERESQG

Solvent-accessible surface area (backbone atoms only — not comparable to full-atom values): 8952 Å² total; per-residue (Å²): 142,77,82,82,78,79,84,76,87,74,70,82,57,61,65,64,40,48,53,55,26,52,55,29,40,53,58,23,45,77,37,59,74,93,53,27,74,83,39,43,60,56,32,47,60,31,45,52,59,31,55,73,38,90,65,20,56,62,58,50,26,79,36,27,62,62,47,52,73,29,43,72,32,64,96,48,74,72,58,43,68,75,72,62,60,40,82,52,46,52,54,34,64,64,42,92,49,63,64,50,26,43,52,44,52,53,50,52,30,31,33,48,24,22,38,73,60,81,35,88,50,97,79,45,53,32,66,58,28,43,56,41,51,54,43,34,48,63,69,34,42,59,78,76,77,46,80,79,49,75,74,49,52,69,71,74,104

Mean predicted aligned error: 6.41 Å